Protein AF-A0A6G1S471-F1 (afdb_monomer_lite)

Radius of gyration: 37.25 Å; chains: 1; bounding box: 75×87×90 Å

InterPro domains:
  IPR006785 Peroxisome membrane anchor protein Pex14p, N-terminal [PF04695] (5-49)
  IPR025655 Peroxisomal membrane protein 14 [PTHR23058] (5-60)
  IPR036388 Winged helix-like DNA-binding domain superfamily [G3DSA:1.10.10.10] (1-60)

Sequence (170 aa):
MDSQTRQEYVRAAVSFLQNPKLVDSTLKDKLKFLRDKGLSDLEVDEALNLALVPRSQSQSGKWNFLLILGVCIGGYKLYQAYLEQKSRKIESEQTTRQQDLIEPDRNQPTLNDILQKMSELKKLIELQRSNFGTEMQSLKTLLLGHEKFAAPPEIPKWQLPVAPTDPNPE

Foldseek 3Di:
DDPVVLVVLLVVLLVVLQDPVCVPPDPVVSLVVSVVVVRDPVSNVVSVVSNVPPDPPCPVCPVVVVVVVVCVVVVVVVVVVVVVVVVVVVVVVCVVPVPPDDDDDPPDQDPVNVVVVVVVVVVVVVVVVVVVVVVVVVVVCVVVCVVCPPDDPPPPPVPDPPPPPDDDDD

pLDDT: mean 76.59, std 14.61, range [42.75, 93.56]

Organism: NCBI:txid561515

Secondary structure (DSSP, 8-state):
--HHHHHHHHHHHHHHHH-GGGTTS-HHHHHHHHHHTT--HHHHHHHHHHHHS-----GGGHHHHHHHHHHHHHHHHHHHHHHHHHHHHHHHHHHTTTTS-----TTPPPHHHHHHHHHHHHHHHHHHHHHHHHHHHHHHHHHHHGGG---S----GGGS----------

Structure (mmCIF, N/CA/C/O backbone):
data_AF-A0A6G1S471-F1
#
_entry.id   AF-A0A6G1S471-F1
#
loop_
_atom_site.group_PDB
_atom_site.id
_atom_site.type_symbol
_atom_site.label_atom_id
_atom_site.label_alt_id
_atom_site.label_comp_id
_atom_site.label_asym_id
_atom_site.label_entity_id
_atom_site.label_seq_id
_atom_site.pdbx_PDB_ins_code
_atom_site.Cartn_x
_atom_site.Cartn_y
_atom_site.Cartn_z
_atom_site.occupancy
_atom_site.B_iso_or_equiv
_atom_site.auth_seq_id
_atom_site.auth_comp_id
_atom_site.auth_asym_id
_atom_site.auth_atom_id
_atom_site.pdbx_PDB_model_num
ATOM 1 N N . MET A 1 1 ? -6.644 -3.734 34.047 1.00 55.94 1 MET A N 1
ATOM 2 C CA . MET A 1 1 ? -6.579 -4.421 32.742 1.00 55.94 1 MET A CA 1
ATOM 3 C C . MET A 1 1 ? -6.192 -3.372 31.729 1.00 55.94 1 MET A C 1
ATOM 5 O O . MET A 1 1 ? -6.947 -2.427 31.545 1.00 55.94 1 MET A O 1
ATOM 9 N N . ASP A 1 2 ? -4.992 -3.484 31.179 1.00 77.88 2 ASP A N 1
ATOM 10 C CA . ASP A 1 2 ? -4.386 -2.471 30.321 1.00 77.88 2 ASP A CA 1
ATOM 11 C C . ASP A 1 2 ? -5.055 -2.433 28.939 1.00 77.88 2 ASP A C 1
ATOM 13 O O . ASP A 1 2 ? -5.479 -3.463 28.404 1.00 77.88 2 ASP A O 1
ATOM 17 N N . SER A 1 3 ? -5.158 -1.242 28.344 1.00 78.00 3 SER A N 1
ATOM 18 C CA . SER A 1 3 ? -5.849 -1.037 27.061 1.00 78.00 3 SER A CA 1
ATOM 19 C C . SER A 1 3 ? -5.249 -1.861 25.915 1.00 78.00 3 SER A C 1
ATOM 21 O O . SER A 1 3 ? -5.976 -2.288 25.021 1.00 78.00 3 SER A O 1
ATOM 23 N N . GLN A 1 4 ? -3.940 -2.137 25.957 1.00 81.38 4 GLN A N 1
ATOM 24 C CA . GLN A 1 4 ? -3.259 -2.981 24.969 1.00 81.38 4 GLN A CA 1
ATOM 25 C C . GLN A 1 4 ? -3.769 -4.427 25.006 1.00 81.38 4 GLN A C 1
ATOM 27 O O . GLN A 1 4 ? -4.108 -4.985 23.966 1.00 81.38 4 GLN A O 1
ATOM 32 N N . THR A 1 5 ? -3.933 -5.005 26.197 1.00 86.31 5 THR A N 1
ATOM 33 C CA . THR A 1 5 ? -4.438 -6.373 26.363 1.00 86.31 5 THR A CA 1
ATOM 34 C C . THR A 1 5 ? -5.873 -6.506 25.846 1.00 86.31 5 THR A C 1
ATOM 36 O O . THR A 1 5 ? -6.220 -7.502 25.217 1.00 86.31 5 THR A O 1
ATOM 39 N N . ARG A 1 6 ? -6.720 -5.482 26.047 1.00 86.62 6 ARG A N 1
ATOM 40 C CA . ARG A 1 6 ? -8.093 -5.456 25.502 1.00 86.62 6 ARG A CA 1
ATOM 41 C C . ARG A 1 6 ? -8.098 -5.446 23.970 1.00 86.62 6 ARG A C 1
ATOM 43 O O . ARG A 1 6 ? -8.837 -6.216 23.361 1.00 86.62 6 ARG A O 1
ATOM 50 N N . GLN A 1 7 ? -7.218 -4.664 23.342 1.00 87.50 7 GLN A N 1
ATOM 51 C CA . GLN A 1 7 ? -7.064 -4.657 21.881 1.00 87.50 7 GLN A CA 1
ATOM 52 C C . GLN A 1 7 ? -6.567 -6.001 21.329 1.00 87.50 7 GLN A C 1
ATOM 54 O O . GLN A 1 7 ? -6.996 -6.427 20.255 1.00 87.50 7 GLN A O 1
ATOM 59 N N . GLU A 1 8 ? -5.693 -6.698 22.056 1.00 90.19 8 GLU A N 1
ATOM 60 C CA . GLU A 1 8 ? -5.243 -8.041 21.678 1.00 90.19 8 GLU A CA 1
ATOM 61 C C . GLU A 1 8 ? -6.391 -9.058 21.686 1.00 90.19 8 GLU A C 1
ATOM 63 O O . GLU A 1 8 ? -6.495 -9.860 20.755 1.00 90.19 8 GLU A O 1
ATOM 68 N N . TYR A 1 9 ? -7.301 -8.980 22.662 1.00 90.81 9 TYR A N 1
ATOM 69 C CA . TYR A 1 9 ? -8.506 -9.812 22.696 1.00 90.81 9 TYR A CA 1
ATOM 70 C C . TYR A 1 9 ? -9.443 -9.541 21.514 1.00 90.81 9 TYR A C 1
ATOM 72 O O . TYR A 1 9 ? -9.881 -10.492 20.863 1.00 90.81 9 TYR A O 1
ATOM 80 N N . VAL A 1 10 ? -9.693 -8.271 21.175 1.00 91.12 10 VAL A N 1
ATOM 81 C CA . VAL A 1 10 ? -10.495 -7.895 19.992 1.00 91.12 10 VAL A CA 1
ATOM 82 C C . VAL A 1 10 ? -9.839 -8.421 18.713 1.00 91.12 10 VAL A C 1
ATOM 84 O O . VAL A 1 10 ? -10.489 -9.044 17.875 1.00 91.12 10 VAL A O 1
ATOM 87 N N . ARG A 1 11 ? -8.518 -8.265 18.573 1.00 91.31 11 ARG A N 1
ATOM 88 C CA . ARG A 1 11 ? -7.766 -8.775 17.417 1.00 91.31 11 ARG A CA 1
ATOM 89 C C . ARG A 1 11 ? -7.823 -10.302 17.309 1.00 91.31 11 ARG A C 1
ATOM 91 O O . ARG A 1 11 ? -7.960 -10.828 16.202 1.00 91.31 11 ARG A O 1
ATOM 98 N N . ALA A 1 12 ? -7.718 -11.010 18.431 1.00 91.31 12 ALA A N 1
ATOM 99 C CA . ALA A 1 12 ? -7.853 -12.462 18.479 1.00 91.31 12 ALA A CA 1
ATOM 100 C C . ALA A 1 12 ? -9.274 -12.906 18.099 1.00 91.31 12 ALA A C 1
ATOM 102 O O . ALA A 1 12 ? -9.424 -13.862 17.338 1.00 91.31 12 ALA A O 1
ATOM 103 N N . ALA A 1 13 ? -10.301 -12.179 18.551 1.00 92.38 13 ALA A N 1
ATOM 104 C CA . ALA A 1 13 ? -11.693 -12.422 18.186 1.00 92.38 13 ALA A CA 1
ATOM 105 C C . ALA A 1 13 ? -11.936 -12.247 16.679 1.00 92.38 13 ALA A C 1
ATOM 107 O O . ALA A 1 13 ? -12.536 -13.121 16.058 1.00 92.38 13 ALA A O 1
ATOM 108 N N . VAL A 1 14 ? -11.389 -11.194 16.059 1.00 92.00 14 VAL A N 1
ATOM 109 C CA . VAL A 1 14 ? -11.455 -11.001 14.597 1.00 92.00 14 VAL A CA 1
ATOM 110 C C . VAL A 1 14 ? -10.827 -12.187 13.856 1.00 92.00 14 VAL A C 1
ATOM 112 O O . VAL A 1 14 ? -11.430 -12.732 12.934 1.00 92.00 14 VAL A O 1
ATOM 115 N N . SER A 1 15 ? -9.642 -12.631 14.287 1.00 89.12 15 SER A N 1
ATOM 116 C CA . SER A 1 15 ? -8.950 -13.786 13.693 1.00 89.12 15 SER A CA 1
ATOM 117 C C . SER A 1 15 ? -9.745 -15.092 13.850 1.00 89.12 15 SER A C 1
ATOM 119 O O . SER A 1 15 ? -9.823 -15.900 12.925 1.00 89.12 15 SER A O 1
ATOM 121 N N . PHE A 1 16 ? -10.386 -15.287 15.006 1.00 89.88 16 PHE A N 1
ATOM 122 C CA . PHE A 1 16 ? -11.270 -16.422 15.268 1.00 89.88 16 PHE A CA 1
ATOM 123 C C . PHE A 1 16 ? -12.492 -16.421 14.339 1.00 89.88 16 PHE A C 1
ATOM 125 O O . PHE A 1 16 ? -12.812 -17.454 13.753 1.00 89.88 16 PHE A O 1
ATOM 132 N N . LEU A 1 17 ? -13.137 -15.266 14.148 1.00 88.94 17 LEU A N 1
ATOM 133 C CA . LEU A 1 17 ? -14.308 -15.126 13.276 1.00 88.94 17 LEU A CA 1
ATOM 134 C C . LEU A 1 17 ? -13.978 -15.340 11.788 1.00 88.94 17 LEU A C 1
ATOM 136 O O . LEU A 1 17 ? -14.822 -15.845 11.050 1.00 88.94 17 LEU A O 1
ATOM 140 N N . GLN A 1 18 ? -12.760 -15.001 11.358 1.00 87.12 18 GLN A N 1
ATOM 141 C CA . GLN A 1 18 ? -12.292 -15.151 9.972 1.00 87.12 18 GLN A CA 1
ATOM 142 C C . GLN A 1 18 ? -11.777 -16.557 9.631 1.00 87.12 18 GLN A C 1
ATOM 144 O O . GLN A 1 18 ? -11.519 -16.858 8.465 1.00 87.12 18 GLN A O 1
ATOM 149 N N . ASN A 1 19 ? -11.594 -17.428 10.623 1.00 85.56 19 ASN A N 1
ATOM 150 C CA . ASN A 1 19 ? -11.003 -18.738 10.396 1.00 85.56 19 ASN A CA 1
ATOM 151 C C . ASN A 1 19 ? -11.998 -19.681 9.679 1.00 85.56 19 ASN A C 1
ATOM 153 O O . ASN A 1 19 ? -13.061 -19.992 10.225 1.00 85.56 19 ASN A O 1
ATOM 157 N N . PRO A 1 20 ? -11.641 -20.216 8.494 1.00 79.69 20 PRO A N 1
ATOM 158 C CA . PRO A 1 20 ? -12.534 -21.046 7.686 1.00 79.69 20 PRO A CA 1
ATOM 159 C C . PRO A 1 20 ? -12.907 -22.378 8.354 1.00 79.69 20 PRO A C 1
ATOM 161 O O . PRO A 1 20 ? -13.931 -22.964 8.020 1.00 79.69 20 PRO A O 1
ATOM 164 N N . LYS A 1 21 ? -12.130 -22.852 9.337 1.00 74.69 21 LYS A N 1
ATOM 165 C CA . LYS A 1 21 ? -12.448 -24.077 10.097 1.00 74.69 21 LYS A CA 1
ATOM 166 C C . LYS A 1 21 ? -13.641 -23.917 11.042 1.00 74.69 21 LYS A C 1
ATOM 168 O O . LYS A 1 21 ? -14.109 -24.897 11.604 1.00 74.69 21 LYS A O 1
ATOM 173 N N . LEU A 1 22 ? -14.093 -22.685 11.256 1.00 72.62 22 LEU A N 1
ATOM 174 C CA . LEU A 1 22 ? -15.210 -22.363 12.138 1.00 72.62 22 LEU A CA 1
ATOM 175 C C . LEU A 1 22 ? -16.487 -22.044 11.351 1.00 72.62 22 LEU A C 1
ATOM 177 O O . LEU A 1 22 ? -17.480 -21.653 11.960 1.00 72.62 22 LEU A O 1
ATOM 181 N N . VAL A 1 23 ? -16.497 -22.202 10.022 1.00 69.00 23 VAL A N 1
ATOM 182 C CA . VAL A 1 23 ? -17.672 -21.940 9.165 1.00 69.00 23 VAL A CA 1
ATOM 183 C C . VAL A 1 23 ? -18.888 -22.770 9.589 1.00 69.00 23 VAL A C 1
ATOM 185 O O . VAL A 1 23 ? -19.993 -22.241 9.574 1.00 69.00 23 VAL A O 1
ATOM 188 N N . ASP A 1 24 ? -18.676 -23.989 10.089 1.00 76.25 24 ASP A N 1
ATOM 189 C CA . ASP A 1 24 ? -19.752 -24.904 10.498 1.00 76.25 24 ASP A CA 1
ATOM 190 C C . ASP A 1 24 ? -20.478 -24.491 11.789 1.00 76.25 24 ASP A C 1
ATOM 192 O O . ASP A 1 24 ? -21.591 -24.940 12.052 1.00 76.25 24 ASP A O 1
ATOM 196 N N . SER A 1 25 ? -19.866 -23.635 12.615 1.00 83.19 25 SER A N 1
ATOM 197 C CA . SER A 1 25 ? -20.491 -23.176 13.863 1.00 83.19 25 SER A CA 1
ATOM 198 C C . SER A 1 25 ? -21.422 -21.989 13.625 1.00 83.19 25 SER A C 1
ATOM 200 O O . SER A 1 25 ? -21.091 -21.042 12.901 1.00 83.19 25 SER A O 1
ATOM 202 N N . THR A 1 26 ? -22.581 -22.008 14.285 1.00 88.56 26 THR A N 1
ATOM 203 C CA . THR A 1 26 ? -23.569 -20.931 14.200 1.00 88.56 26 THR A CA 1
ATOM 204 C C . THR A 1 26 ? -22.972 -19.626 14.723 1.00 88.56 26 THR A C 1
ATOM 206 O O . THR A 1 26 ? -22.243 -19.613 15.716 1.00 88.56 26 THR A O 1
ATOM 209 N N . LEU A 1 27 ? -23.333 -18.490 14.121 1.00 87.56 27 LEU A N 1
ATOM 210 C CA . LEU A 1 27 ? -22.900 -17.167 14.591 1.00 87.56 27 LEU A CA 1
ATOM 211 C C . LEU A 1 27 ? -23.228 -16.948 16.081 1.00 87.56 27 LEU A C 1
ATOM 213 O O . LEU A 1 27 ? -22.410 -16.416 16.824 1.00 87.56 27 LEU A O 1
ATOM 217 N N . LYS A 1 28 ? -24.370 -17.463 16.550 1.00 89.31 28 LYS A N 1
ATOM 218 C CA . LYS A 1 28 ? -24.771 -17.442 17.964 1.00 89.31 28 LYS A CA 1
ATOM 219 C C . LYS A 1 28 ? -23.774 -18.161 18.886 1.00 89.31 28 LYS A C 1
ATOM 221 O O . LYS A 1 28 ? -23.481 -17.650 19.966 1.00 89.31 28 LYS A O 1
ATOM 226 N N . ASP A 1 29 ? -23.226 -19.294 18.450 1.00 90.62 29 ASP A N 1
ATOM 227 C CA . ASP A 1 29 ? -22.259 -20.081 19.225 1.00 90.62 29 ASP A CA 1
ATOM 228 C C . ASP A 1 29 ? -20.894 -19.389 19.268 1.00 90.62 29 ASP A C 1
ATOM 230 O O . ASP A 1 29 ? -20.258 -19.333 20.321 1.00 90.62 29 ASP A O 1
ATOM 234 N N . LYS A 1 30 ? -20.486 -18.762 18.156 1.00 90.19 30 LYS A N 1
ATOM 235 C CA . LYS A 1 30 ? -19.274 -17.928 18.088 1.00 90.19 30 LYS A CA 1
ATOM 236 C C . LYS A 1 30 ? -19.358 -16.734 19.039 1.00 90.19 30 LYS A C 1
ATOM 238 O O . LYS A 1 30 ? -18.413 -16.478 19.778 1.00 90.19 30 LYS A O 1
ATOM 243 N N . LEU A 1 31 ? -20.497 -16.037 19.068 1.00 90.88 31 LEU A N 1
ATOM 244 C CA . LEU A 1 31 ? -20.723 -14.918 19.988 1.00 90.88 31 LEU A CA 1
ATOM 245 C C . LEU A 1 31 ? -20.715 -15.377 21.450 1.00 90.88 31 LEU A C 1
ATOM 247 O O . LEU A 1 31 ? -20.133 -14.708 22.301 1.00 90.88 31 LEU A O 1
ATOM 251 N N . LYS A 1 32 ? -21.327 -16.530 21.749 1.00 91.88 32 LYS A N 1
ATOM 252 C CA . LYS A 1 32 ? -21.304 -17.104 23.099 1.00 91.88 32 LYS A CA 1
ATOM 253 C C . LYS A 1 32 ? -19.874 -17.425 23.542 1.00 91.88 32 LYS A C 1
ATOM 255 O O . LYS A 1 32 ? -19.485 -17.032 24.633 1.00 91.88 32 LYS A O 1
ATOM 260 N N . PHE A 1 33 ? -19.076 -18.045 22.674 1.00 90.56 33 PHE A N 1
ATOM 261 C CA . PHE A 1 33 ? -17.673 -18.346 22.959 1.00 90.56 33 PHE A CA 1
ATOM 262 C C . PHE A 1 33 ? -16.846 -17.087 23.264 1.00 90.56 33 PHE A C 1
ATOM 264 O O . PHE A 1 33 ? -16.042 -17.092 24.192 1.00 90.56 33 PHE A O 1
ATOM 271 N N . LEU A 1 34 ? -17.051 -15.996 22.517 1.00 91.94 34 LEU A N 1
ATOM 272 C CA . LEU A 1 34 ? -16.343 -14.734 22.759 1.00 91.94 34 LEU A CA 1
ATOM 273 C C . LEU A 1 34 ? -16.751 -14.078 24.090 1.00 91.94 34 LEU A C 1
ATOM 275 O O . LEU A 1 34 ? -15.886 -13.560 24.796 1.00 91.94 34 LEU A O 1
ATOM 279 N N . ARG A 1 35 ? -18.030 -14.168 24.481 1.00 91.62 35 ARG A N 1
ATOM 280 C CA . ARG A 1 35 ? -18.492 -13.725 25.810 1.00 91.62 35 ARG A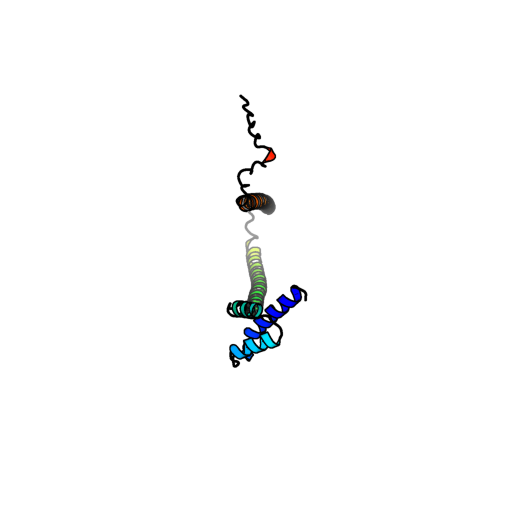 CA 1
ATOM 281 C C . ARG A 1 35 ? -17.916 -14.572 26.938 1.00 91.62 35 ARG A C 1
ATOM 283 O O . ARG A 1 35 ? -17.424 -14.018 27.915 1.00 91.62 35 ARG A O 1
ATOM 290 N N . ASP A 1 36 ? -17.905 -15.895 26.779 1.00 92.25 36 ASP A N 1
ATOM 291 C CA . ASP A 1 36 ? -17.320 -16.825 27.758 1.00 92.25 36 ASP A CA 1
ATOM 292 C C . ASP A 1 36 ? -15.800 -16.600 27.913 1.00 92.25 36 ASP A C 1
ATOM 294 O O . ASP A 1 36 ? -15.216 -16.902 28.953 1.00 92.25 36 ASP A O 1
ATOM 298 N N . LYS A 1 37 ? -15.148 -16.015 26.898 1.00 87.12 37 LYS A N 1
ATOM 299 C CA . LYS A 1 37 ? -13.747 -15.567 26.940 1.00 87.12 37 LYS A CA 1
ATOM 300 C C . LYS A 1 37 ? -13.527 -14.227 27.653 1.00 87.12 37 LYS A C 1
ATOM 302 O O . LYS A 1 37 ? -12.375 -13.833 27.816 1.00 87.12 37 LYS A O 1
ATOM 307 N N . GLY A 1 38 ? -14.584 -13.553 28.108 1.00 88.75 38 GLY A N 1
ATOM 308 C CA . GLY A 1 38 ? -14.499 -12.304 28.869 1.00 88.75 38 GLY A CA 1
ATOM 309 C C . GLY A 1 38 ? -14.438 -11.030 28.018 1.00 88.75 38 GLY A C 1
ATOM 310 O O . GLY A 1 38 ? -14.027 -9.980 28.528 1.00 88.75 38 GLY A O 1
ATOM 311 N N . LEU A 1 39 ? -14.830 -11.103 26.738 1.00 88.56 39 LEU A N 1
ATOM 312 C CA . LEU A 1 39 ? -15.054 -9.909 25.916 1.00 88.56 39 LEU A CA 1
ATOM 313 C C . LEU A 1 39 ? -16.415 -9.297 26.249 1.00 88.56 39 LEU A C 1
ATOM 315 O O . LEU A 1 39 ? -17.396 -10.013 26.465 1.00 88.56 39 LEU A O 1
ATOM 319 N N . SER A 1 40 ? -16.471 -7.966 26.280 1.00 91.50 40 SER A N 1
ATOM 320 C CA . SER A 1 40 ? -17.741 -7.257 26.455 1.00 91.50 40 SER A CA 1
ATOM 321 C C . SER A 1 40 ? -18.581 -7.337 25.179 1.00 91.50 40 SER A C 1
ATOM 323 O O . SER A 1 40 ? -18.038 -7.476 24.085 1.00 91.50 40 SER A O 1
ATOM 325 N N . ASP A 1 41 ? -19.905 -7.192 25.290 1.00 90.88 41 ASP A N 1
ATOM 326 C CA . ASP A 1 41 ? -20.783 -7.166 24.110 1.00 90.88 41 ASP A CA 1
ATOM 327 C C . ASP A 1 41 ? -20.367 -6.092 23.088 1.00 90.88 41 ASP A C 1
ATOM 329 O O . ASP A 1 41 ? -20.484 -6.311 21.886 1.00 90.88 41 ASP A O 1
ATOM 333 N N . LEU A 1 42 ? -19.808 -4.971 23.562 1.00 90.56 42 LEU A N 1
ATOM 334 C CA . LEU A 1 42 ? -19.307 -3.882 22.722 1.00 90.56 42 LEU A CA 1
ATOM 335 C C . LEU A 1 42 ? -18.056 -4.284 21.921 1.00 90.56 42 LEU A C 1
ATOM 337 O O . LEU A 1 42 ? -17.968 -4.003 20.732 1.00 90.56 42 LEU A O 1
ATOM 341 N N . GLU A 1 43 ? -17.115 -4.994 22.543 1.00 92.06 43 GLU A N 1
ATOM 342 C CA . GLU A 1 43 ? -15.912 -5.511 21.870 1.00 92.06 43 GLU A CA 1
ATOM 343 C C . GLU A 1 43 ? -16.230 -6.651 20.905 1.00 92.06 43 GLU A C 1
ATOM 345 O O . GLU A 1 43 ? -15.566 -6.818 19.883 1.00 92.06 43 GLU A O 1
ATOM 350 N N . VAL A 1 44 ? -17.238 -7.458 21.241 1.00 92.81 44 VAL A N 1
ATOM 351 C CA . VAL A 1 44 ? -17.727 -8.524 20.369 1.00 92.81 44 VAL A CA 1
ATOM 352 C C . VAL A 1 44 ? -18.353 -7.932 19.108 1.00 92.81 44 VAL A C 1
ATOM 354 O O . VAL A 1 44 ? -18.071 -8.428 18.018 1.00 92.81 44 VAL A O 1
ATOM 357 N N . ASP A 1 45 ? -19.155 -6.872 19.235 1.00 91.75 45 ASP A N 1
ATOM 358 C CA . ASP A 1 45 ? -19.732 -6.162 18.088 1.00 91.75 45 ASP A CA 1
ATOM 359 C C . ASP A 1 45 ? -18.652 -5.480 17.234 1.00 91.75 45 ASP A C 1
ATOM 361 O O . ASP A 1 45 ? -18.644 -5.609 16.009 1.00 91.75 45 ASP A O 1
ATOM 365 N N . GLU A 1 46 ? -17.663 -4.847 17.874 1.00 90.94 46 GLU A N 1
ATOM 366 C CA . GLU A 1 46 ? -16.503 -4.274 17.186 1.00 90.94 46 GLU A CA 1
ATOM 367 C C . GLU A 1 46 ? -15.725 -5.347 16.406 1.00 90.94 46 GLU A C 1
ATOM 369 O O . GLU A 1 46 ? -15.443 -5.186 15.216 1.00 90.94 46 GLU A O 1
ATOM 374 N N . ALA A 1 47 ? -15.425 -6.484 17.039 1.00 90.81 47 ALA A N 1
ATOM 375 C CA . ALA A 1 47 ? -14.741 -7.599 16.392 1.00 90.81 47 ALA A CA 1
ATOM 376 C C . ALA A 1 47 ? -15.562 -8.191 15.237 1.00 90.81 47 ALA A C 1
ATOM 378 O O . ALA A 1 47 ? -14.993 -8.569 14.210 1.00 90.81 47 ALA A O 1
ATOM 379 N N . LEU A 1 48 ? -16.887 -8.258 15.383 1.00 90.12 48 LEU A N 1
ATOM 380 C CA . LEU A 1 48 ? -17.787 -8.733 14.340 1.00 90.12 48 LEU A CA 1
ATOM 381 C C . LEU A 1 48 ? -17.758 -7.790 13.132 1.00 90.12 48 LEU A C 1
ATOM 383 O O . LEU A 1 48 ? -17.480 -8.243 12.022 1.00 90.12 48 LEU A O 1
ATOM 387 N N . ASN A 1 49 ? -17.929 -6.485 13.347 1.00 89.81 49 ASN A N 1
ATOM 388 C CA . ASN A 1 49 ? -17.847 -5.471 12.294 1.00 89.81 49 ASN A CA 1
ATOM 389 C C . ASN A 1 49 ? -16.492 -5.503 11.566 1.00 89.81 49 ASN A C 1
ATOM 391 O O . ASN A 1 49 ? -16.439 -5.474 10.336 1.00 89.81 49 ASN A O 1
ATOM 395 N N . LEU A 1 50 ? -15.388 -5.646 12.305 1.00 87.81 50 LEU A N 1
ATOM 396 C CA . LEU A 1 50 ? -14.042 -5.754 11.733 1.00 87.81 50 LEU A CA 1
ATOM 397 C C . LEU A 1 50 ? -13.805 -7.060 10.959 1.00 87.81 50 LEU A C 1
ATOM 399 O O . LEU A 1 50 ? -12.988 -7.077 10.035 1.00 87.81 50 LEU A O 1
ATOM 403 N N . ALA A 1 51 ? -14.472 -8.151 11.340 1.00 86.12 51 ALA A N 1
ATOM 404 C CA . ALA A 1 51 ? -14.379 -9.438 10.658 1.00 86.12 51 ALA A CA 1
ATOM 405 C C . ALA A 1 51 ? -15.209 -9.479 9.367 1.00 86.12 51 ALA A C 1
ATOM 407 O O . ALA A 1 51 ? -14.787 -10.141 8.417 1.00 86.12 51 ALA A O 1
ATOM 408 N N . LEU A 1 52 ? -16.344 -8.763 9.321 1.00 81.06 52 LEU A N 1
ATOM 409 C CA . LEU A 1 52 ? -17.176 -8.623 8.120 1.00 81.06 52 LEU A CA 1
ATOM 410 C C . LEU A 1 52 ? -16.466 -7.863 6.998 1.00 81.06 52 LEU A C 1
ATOM 412 O O . LEU A 1 52 ? -16.750 -8.118 5.830 1.00 81.06 52 LEU A O 1
ATOM 416 N N . VAL A 1 53 ? -15.541 -6.954 7.325 1.00 80.38 53 VAL A N 1
ATOM 417 C CA . VAL A 1 53 ? -14.697 -6.315 6.313 1.00 80.38 53 VAL A CA 1
ATOM 418 C C . VAL A 1 53 ? -13.737 -7.373 5.758 1.00 80.38 53 VAL A C 1
ATOM 420 O O . VAL A 1 53 ? -12.854 -7.836 6.492 1.00 80.38 53 VAL A O 1
ATOM 423 N N . PRO A 1 54 ? -13.846 -7.759 4.471 1.00 65.12 54 PRO A N 1
ATOM 424 C CA . PRO A 1 54 ? -12.903 -8.683 3.872 1.00 65.12 54 PRO A CA 1
ATOM 425 C C . PRO A 1 54 ? -11.542 -7.993 3.808 1.00 65.12 54 PRO A C 1
ATOM 427 O O . PRO A 1 54 ? -11.249 -7.218 2.897 1.00 65.12 54 PRO A O 1
ATOM 430 N N . ARG A 1 55 ? -10.674 -8.262 4.788 1.00 60.38 55 ARG A N 1
ATOM 431 C CA . ARG A 1 55 ? -9.267 -7.901 4.652 1.00 60.38 55 ARG A CA 1
ATOM 432 C C . ARG A 1 55 ? -8.710 -8.783 3.556 1.00 60.38 55 ARG A C 1
ATOM 434 O O . ARG A 1 55 ? -8.551 -9.987 3.738 1.00 60.38 55 ARG A O 1
ATOM 441 N N . SER A 1 56 ? -8.374 -8.173 2.431 1.00 55.47 56 SER A N 1
ATOM 442 C CA . SER A 1 56 ? -7.559 -8.767 1.384 1.00 55.47 56 SER A CA 1
ATOM 443 C C . SER A 1 56 ? -6.147 -9.046 1.919 1.00 55.47 56 SER A C 1
ATOM 445 O O . SER A 1 56 ? -5.171 -8.425 1.503 1.00 55.47 56 SER A O 1
ATOM 447 N N . GLN A 1 57 ? -5.995 -9.975 2.863 1.00 52.34 57 GLN A N 1
ATOM 448 C CA . GLN A 1 57 ? -4.703 -10.553 3.209 1.00 52.34 57 GLN A CA 1
ATOM 449 C C . GLN A 1 57 ? -4.341 -11.577 2.131 1.00 52.34 57 GLN A C 1
ATOM 451 O O . GLN A 1 57 ? -4.243 -12.780 2.355 1.00 52.34 57 GLN A O 1
ATOM 456 N N . SER A 1 58 ? -4.131 -11.074 0.913 1.00 48.59 58 SER A N 1
ATOM 457 C CA . SER A 1 58 ? -3.520 -11.840 -0.161 1.00 48.59 58 SER A CA 1
ATOM 458 C C . SER A 1 58 ? -2.020 -11.944 0.116 1.00 48.59 58 SER A C 1
ATOM 460 O O . SER A 1 58 ? -1.193 -11.210 -0.415 1.00 48.59 58 SER A O 1
ATOM 462 N N . GLN A 1 59 ? -1.660 -12.891 0.981 1.00 53.09 59 GLN A N 1
ATOM 463 C CA . GLN A 1 59 ? -0.299 -13.423 1.096 1.00 53.09 59 GLN A CA 1
ATOM 464 C C . GLN A 1 59 ? 0.067 -14.340 -0.091 1.00 53.09 59 GLN A C 1
ATOM 466 O O . GLN A 1 59 ? 1.146 -14.920 -0.106 1.00 53.09 59 GLN A O 1
ATOM 471 N N . SER A 1 60 ? -0.793 -14.448 -1.110 1.00 55.56 60 SER A N 1
ATOM 472 C CA . SER A 1 60 ? -0.590 -15.327 -2.269 1.00 55.56 60 SER A CA 1
ATOM 473 C C . SER A 1 60 ? 0.275 -14.719 -3.385 1.00 55.56 60 SER A C 1
ATOM 475 O O . SER A 1 60 ? 0.712 -15.434 -4.279 1.00 55.56 60 SER A O 1
ATOM 477 N N . GLY A 1 61 ? 0.590 -13.419 -3.331 1.00 59.28 61 GLY A N 1
ATOM 478 C CA . GLY A 1 61 ? 1.375 -12.747 -4.377 1.00 59.28 61 GLY A CA 1
ATOM 479 C C . GLY A 1 61 ? 2.896 -12.798 -4.202 1.00 59.28 61 GLY A C 1
ATOM 480 O O . GLY A 1 61 ? 3.622 -12.497 -5.145 1.00 59.28 61 GLY A O 1
ATOM 481 N N . LYS A 1 62 ? 3.411 -13.169 -3.021 1.00 63.88 62 LYS A N 1
ATOM 482 C CA . LYS A 1 62 ? 4.855 -13.070 -2.715 1.00 63.88 62 LYS A CA 1
ATOM 483 C C . LYS A 1 62 ? 5.722 -13.952 -3.618 1.00 63.88 62 LYS A C 1
ATOM 485 O O . LYS A 1 62 ? 6.818 -13.550 -3.996 1.00 63.88 62 LYS A O 1
ATOM 490 N N . TRP A 1 63 ? 5.201 -15.109 -4.016 1.00 68.75 63 TRP A N 1
ATOM 491 C CA . TRP A 1 63 ? 5.888 -16.016 -4.934 1.00 68.75 63 TRP A CA 1
ATOM 492 C C . TRP A 1 63 ? 5.880 -15.509 -6.379 1.00 68.75 63 TRP A C 1
ATOM 494 O O . TRP A 1 63 ? 6.877 -15.667 -7.075 1.00 68.75 63 TRP A O 1
ATOM 504 N N . ASN A 1 64 ? 4.826 -14.802 -6.804 1.00 73.00 64 ASN A N 1
ATOM 505 C CA . ASN A 1 64 ? 4.775 -14.197 -8.138 1.00 73.00 64 ASN A CA 1
ATOM 506 C C . ASN A 1 64 ? 5.841 -13.108 -8.290 1.00 73.00 64 ASN A C 1
ATOM 508 O O . ASN A 1 64 ? 6.542 -13.079 -9.296 1.00 73.00 64 ASN A O 1
ATOM 512 N N . PHE A 1 65 ? 6.044 -12.269 -7.270 1.00 75.25 65 PHE A N 1
ATOM 513 C CA . PHE A 1 65 ? 7.121 -11.274 -7.291 1.00 75.25 65 PHE A CA 1
ATOM 514 C C . PHE A 1 65 ? 8.513 -11.910 -7.393 1.00 75.25 65 PHE A C 1
ATOM 516 O O . PHE A 1 65 ? 9.347 -11.403 -8.137 1.00 75.25 65 PHE A O 1
ATOM 523 N N . LEU A 1 66 ? 8.759 -13.035 -6.712 1.00 78.00 66 LEU A N 1
ATOM 524 C CA . LEU A 1 66 ? 10.029 -13.764 -6.818 1.00 78.00 66 LEU A CA 1
ATOM 525 C C . LEU A 1 66 ? 10.239 -14.378 -8.208 1.00 78.00 66 LEU A C 1
ATOM 527 O O . LEU A 1 66 ? 11.348 -14.311 -8.735 1.00 78.00 66 LEU A O 1
ATOM 531 N N . LEU A 1 67 ? 9.188 -14.926 -8.823 1.00 83.94 67 LEU A N 1
ATOM 532 C CA . LEU A 1 67 ? 9.269 -15.477 -10.178 1.00 83.94 67 LEU A CA 1
ATOM 533 C C . LEU A 1 67 ? 9.479 -14.383 -11.233 1.00 83.94 67 LEU A C 1
ATOM 535 O O . LEU A 1 67 ? 10.357 -14.530 -12.080 1.00 83.94 67 LEU A O 1
ATOM 539 N N . ILE A 1 68 ? 8.748 -13.264 -11.151 1.00 84.94 68 ILE A N 1
ATOM 540 C CA . ILE A 1 68 ? 8.955 -12.107 -12.037 1.00 84.94 68 ILE A CA 1
ATOM 541 C C . ILE A 1 68 ? 10.381 -11.563 -11.873 1.00 84.94 68 ILE A C 1
ATOM 543 O O . ILE A 1 68 ? 11.068 -11.335 -12.867 1.00 84.94 68 ILE A O 1
ATOM 547 N N . LEU A 1 69 ? 10.863 -11.409 -10.635 1.00 84.19 69 LEU A N 1
ATOM 548 C CA . LEU A 1 69 ? 12.210 -10.902 -10.371 1.00 84.19 69 LEU A CA 1
ATOM 549 C C . LEU A 1 69 ? 13.291 -11.857 -10.906 1.00 84.19 69 LEU A C 1
ATOM 551 O O . LEU A 1 69 ? 14.271 -11.405 -11.496 1.00 84.19 69 LEU A O 1
ATOM 555 N N . GLY A 1 70 ? 13.086 -13.170 -10.774 1.00 88.06 70 GLY A N 1
ATOM 556 C CA . GLY A 1 70 ? 13.967 -14.192 -11.340 1.00 88.06 70 GLY A CA 1
ATOM 557 C C . GLY A 1 70 ? 14.026 -14.156 -12.869 1.00 88.06 70 GLY A C 1
ATOM 558 O O . GLY A 1 70 ? 15.119 -14.183 -13.436 1.00 88.06 70 GLY A O 1
ATOM 559 N N . VAL A 1 71 ? 12.879 -14.022 -13.545 1.00 93.00 71 VAL A N 1
ATOM 560 C CA . VAL A 1 71 ? 12.815 -13.894 -15.014 1.00 93.00 71 VAL A CA 1
ATOM 561 C C . VAL A 1 71 ? 13.479 -12.600 -15.487 1.00 93.00 71 VAL A C 1
ATOM 563 O O . VAL A 1 71 ? 14.236 -12.630 -16.455 1.00 93.00 71 VAL A O 1
ATOM 566 N N . CYS A 1 72 ? 13.273 -11.477 -14.793 1.00 90.75 72 CYS A N 1
ATOM 567 C CA . CYS A 1 72 ? 13.928 -10.211 -15.129 1.00 90.75 72 CYS A CA 1
ATOM 568 C C . CYS A 1 72 ? 15.455 -10.293 -14.990 1.00 90.75 72 CYS A C 1
ATOM 570 O O . CYS A 1 72 ? 16.172 -9.860 -15.891 1.00 90.75 72 CYS A O 1
ATOM 572 N N . ILE A 1 73 ? 15.967 -10.871 -13.899 1.00 90.31 73 ILE A N 1
ATOM 573 C CA . ILE A 1 73 ? 17.416 -11.001 -13.670 1.00 90.31 73 ILE A CA 1
ATOM 574 C C . ILE A 1 73 ? 18.040 -12.001 -14.655 1.00 90.31 73 ILE A C 1
ATOM 576 O O . ILE A 1 73 ? 19.082 -11.712 -15.249 1.00 90.31 73 ILE A O 1
ATOM 580 N N . GLY A 1 74 ? 17.403 -13.156 -14.864 1.00 91.38 74 GLY A N 1
ATOM 581 C CA . GLY A 1 74 ? 17.863 -14.169 -15.817 1.00 91.38 74 GLY A CA 1
ATOM 582 C C . GLY A 1 74 ? 17.845 -13.660 -17.259 1.00 91.38 74 GLY A C 1
ATOM 583 O O . GLY A 1 74 ? 18.836 -13.792 -17.976 1.00 91.38 74 GLY A O 1
ATOM 584 N N . GLY A 1 75 ? 16.759 -12.992 -17.657 1.00 93.56 75 GLY A N 1
ATOM 585 C CA . GLY A 1 75 ? 16.631 -12.339 -18.957 1.00 93.56 75 GLY A CA 1
ATOM 586 C C . GLY A 1 75 ? 17.659 -11.228 -19.157 1.00 93.56 75 GLY A C 1
ATOM 587 O O . GLY A 1 75 ? 18.255 -11.149 -20.226 1.00 93.56 75 GLY A O 1
ATOM 588 N N . TYR A 1 76 ? 17.949 -10.425 -18.128 1.00 92.44 76 TYR A N 1
ATOM 589 C CA . TYR A 1 76 ? 18.988 -9.393 -18.190 1.00 92.44 76 TYR A CA 1
ATOM 590 C C . TYR A 1 76 ? 20.388 -9.989 -18.394 1.00 92.44 76 TYR A C 1
ATOM 592 O O . TYR A 1 76 ? 21.136 -9.502 -19.238 1.00 92.44 76 TYR A O 1
ATOM 600 N N . LYS A 1 77 ? 20.740 -11.074 -17.689 1.00 89.38 77 LYS A N 1
ATOM 601 C CA . LYS A 1 77 ? 22.028 -11.771 -17.878 1.00 89.38 77 LYS A CA 1
ATOM 602 C C . LYS A 1 77 ? 22.152 -12.410 -19.262 1.00 89.38 77 LYS A C 1
ATOM 604 O O . LYS A 1 77 ? 23.213 -12.319 -19.876 1.00 89.38 77 LYS A O 1
ATOM 609 N N . LEU A 1 78 ? 21.073 -13.007 -19.767 1.00 89.69 78 LEU A N 1
ATOM 610 C CA . LEU A 1 78 ? 21.028 -13.567 -21.118 1.00 89.69 78 LEU A CA 1
ATOM 611 C C . LEU A 1 78 ? 21.136 -12.465 -22.185 1.00 89.69 78 LEU A C 1
ATOM 613 O O . LEU A 1 78 ? 21.888 -12.605 -23.146 1.00 89.69 78 LEU A O 1
ATOM 617 N N . TYR A 1 79 ? 20.439 -11.344 -21.990 1.00 89.56 79 TYR A N 1
ATOM 618 C CA . TYR A 1 79 ? 20.516 -10.169 -22.858 1.00 89.56 79 TYR A CA 1
ATOM 619 C C . TYR A 1 79 ? 21.922 -9.561 -22.856 1.00 89.56 79 TYR A C 1
ATOM 621 O O . TYR A 1 79 ? 22.447 -9.204 -23.907 1.00 89.56 79 TYR A O 1
ATOM 629 N N . GLN A 1 80 ? 22.571 -9.518 -21.692 1.00 83.25 80 GLN A N 1
ATOM 630 C CA . GLN A 1 80 ? 23.946 -9.053 -21.552 1.00 83.25 80 GLN A CA 1
ATOM 631 C C . GLN A 1 80 ? 24.932 -9.947 -22.329 1.00 83.25 80 GLN A C 1
ATOM 633 O O . GLN A 1 80 ? 25.762 -9.428 -23.071 1.00 83.25 80 GLN A O 1
ATOM 638 N N . ALA A 1 81 ? 24.798 -11.274 -22.238 1.00 85.25 81 ALA A N 1
ATOM 639 C CA . ALA A 1 81 ? 25.620 -12.214 -23.007 1.00 85.25 81 ALA A CA 1
ATOM 640 C C . ALA A 1 81 ? 25.353 -12.134 -24.524 1.00 85.25 81 ALA A C 1
ATOM 642 O O . ALA A 1 81 ? 26.276 -12.227 -25.335 1.00 85.25 81 ALA A O 1
ATOM 643 N N . TYR A 1 82 ? 24.097 -11.909 -24.917 1.00 85.38 82 TYR A N 1
ATOM 644 C CA . TYR A 1 82 ? 23.714 -11.723 -26.316 1.00 85.38 82 TYR A CA 1
ATOM 645 C C . TYR A 1 82 ? 24.319 -10.447 -26.920 1.00 85.38 82 TYR A C 1
ATOM 647 O O . TYR A 1 82 ? 24.839 -10.467 -28.039 1.00 85.38 82 TYR A O 1
ATOM 655 N N . LEU A 1 83 ? 24.302 -9.340 -26.171 1.00 76.31 83 LEU A N 1
ATOM 656 C CA . LEU A 1 83 ? 24.955 -8.101 -26.589 1.00 76.31 83 LEU A CA 1
ATOM 657 C C . LEU A 1 83 ? 26.467 -8.285 -26.751 1.00 76.31 83 LEU A C 1
ATOM 659 O O . LEU A 1 83 ? 27.037 -7.767 -27.710 1.00 76.31 83 LEU A O 1
ATOM 663 N N . GLU A 1 84 ? 27.104 -9.056 -25.871 1.00 77.56 84 GLU A N 1
ATOM 664 C CA . GLU A 1 84 ? 28.544 -9.306 -25.945 1.00 77.56 84 GLU A CA 1
ATOM 665 C C . GLU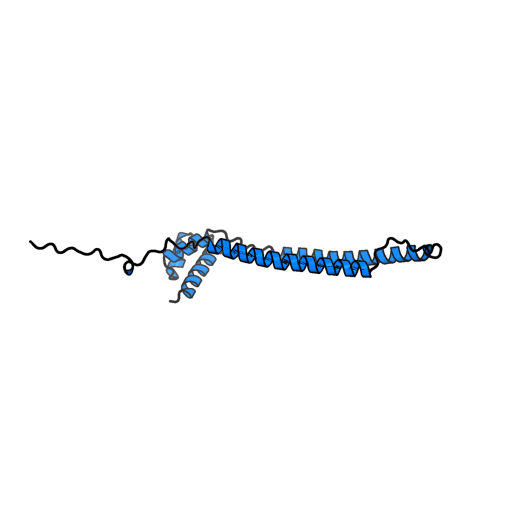 A 1 84 ? 28.929 -10.132 -27.184 1.00 77.56 84 GLU A C 1
ATOM 667 O O . GLU A 1 84 ? 29.900 -9.814 -27.872 1.00 77.56 84 GLU A O 1
ATOM 672 N N . GLN A 1 85 ? 28.130 -11.138 -27.551 1.00 73.50 85 GLN A N 1
ATOM 673 C CA . GLN A 1 85 ? 28.354 -11.909 -28.777 1.00 73.50 85 GLN A CA 1
ATOM 674 C C . GLN A 1 85 ? 28.160 -11.049 -30.036 1.00 73.50 85 GLN A C 1
ATOM 676 O O . GLN A 1 85 ? 28.946 -11.133 -30.984 1.00 73.50 85 GLN A O 1
ATOM 681 N N . LYS A 1 86 ? 27.136 -10.186 -30.037 1.00 73.75 86 LYS A N 1
ATOM 682 C CA . LYS A 1 86 ? 26.889 -9.244 -31.134 1.00 73.75 86 LYS A CA 1
ATOM 683 C C . LYS A 1 86 ? 28.031 -8.231 -31.269 1.00 73.75 86 LYS A C 1
ATOM 685 O O . LYS A 1 86 ? 28.455 -7.960 -32.388 1.00 73.75 86 LYS A O 1
ATOM 690 N N . SER A 1 87 ? 28.569 -7.741 -30.150 1.00 70.00 87 SER A N 1
ATOM 691 C CA . SER A 1 87 ? 29.731 -6.842 -30.118 1.00 70.00 87 SER A CA 1
ATOM 692 C C . SER A 1 87 ? 30.965 -7.477 -30.760 1.00 70.00 87 SER A C 1
ATOM 694 O O . SER A 1 87 ? 31.579 -6.861 -31.623 1.00 70.00 87 SER A O 1
ATOM 696 N N . ARG A 1 88 ? 31.285 -8.736 -30.421 1.00 62.88 88 ARG A N 1
ATOM 697 C CA . ARG A 1 88 ? 32.453 -9.448 -30.979 1.00 62.88 88 ARG A CA 1
ATOM 698 C C . ARG A 1 88 ? 32.363 -9.655 -32.493 1.00 62.88 88 ARG A C 1
ATOM 700 O O . ARG A 1 88 ? 33.378 -9.601 -33.179 1.00 62.88 88 ARG A O 1
ATOM 707 N N . LYS A 1 89 ? 31.155 -9.870 -33.025 1.00 63.34 89 LYS A N 1
ATOM 708 C CA . LYS A 1 89 ? 30.942 -10.044 -34.470 1.00 63.34 89 LYS A CA 1
ATOM 709 C C . LYS A 1 89 ? 31.077 -8.724 -35.241 1.00 63.34 89 LYS A C 1
ATOM 711 O O . LYS A 1 89 ? 31.667 -8.707 -36.317 1.00 63.34 89 LYS A O 1
ATOM 716 N N . ILE A 1 90 ? 30.591 -7.627 -34.655 1.00 61.72 90 ILE A N 1
ATOM 717 C CA . ILE A 1 90 ? 30.744 -6.273 -35.208 1.00 61.72 90 ILE A CA 1
ATOM 718 C C . ILE A 1 90 ? 32.230 -5.878 -35.247 1.00 61.72 90 ILE A C 1
ATOM 720 O O . ILE A 1 90 ? 32.686 -5.317 -36.238 1.00 61.72 90 ILE A O 1
ATOM 724 N N . GLU A 1 91 ? 33.004 -6.233 -34.220 1.00 60.41 91 GLU A N 1
ATOM 725 C CA . GLU A 1 91 ? 34.448 -5.968 -34.158 1.00 60.41 91 GLU A CA 1
ATOM 726 C C . GLU A 1 91 ? 35.229 -6.754 -35.231 1.00 60.41 91 GLU A C 1
ATOM 728 O O . GLU A 1 91 ? 36.072 -6.183 -35.923 1.00 60.41 91 GLU A O 1
ATOM 733 N N . SER A 1 92 ? 34.880 -8.030 -35.467 1.00 57.62 92 SER A N 1
ATOM 734 C CA . SER A 1 92 ? 35.533 -8.853 -36.500 1.00 57.62 92 SER A CA 1
ATOM 735 C C . SER A 1 92 ? 35.255 -8.402 -37.940 1.00 57.62 92 SER A C 1
ATOM 737 O O . SER A 1 92 ? 36.104 -8.588 -38.806 1.00 57.62 92 SER A O 1
ATOM 739 N N . GLU A 1 93 ? 34.096 -7.790 -38.213 1.00 55.38 93 GLU A N 1
ATOM 740 C CA . GLU A 1 93 ? 33.776 -7.254 -39.547 1.00 55.38 93 GLU A CA 1
ATOM 741 C C . GLU A 1 93 ? 34.388 -5.864 -39.793 1.00 55.38 93 GLU A C 1
ATOM 743 O O . GLU A 1 93 ? 34.618 -5.492 -40.947 1.00 55.38 93 GLU A O 1
ATOM 748 N N . GLN A 1 94 ? 34.697 -5.102 -38.736 1.00 49.16 94 GLN A N 1
ATOM 749 C CA . GLN A 1 94 ? 35.318 -3.782 -38.865 1.00 49.16 94 GLN A CA 1
ATOM 750 C C . GLN A 1 94 ? 36.843 -3.831 -39.015 1.00 49.16 94 GLN A C 1
ATOM 752 O O . GLN A 1 94 ? 37.380 -3.057 -39.809 1.00 49.16 94 GLN A O 1
ATOM 757 N N . THR A 1 95 ? 37.549 -4.759 -38.357 1.00 51.62 95 THR A N 1
ATOM 758 C CA . THR A 1 95 ? 39.012 -4.896 -38.522 1.00 51.62 95 THR A CA 1
ATOM 759 C C . THR A 1 95 ? 39.414 -5.279 -39.953 1.00 51.62 95 THR A C 1
ATOM 761 O O . THR A 1 95 ? 40.469 -4.860 -40.417 1.00 51.62 95 THR A O 1
ATOM 764 N N . THR A 1 96 ? 38.566 -5.997 -40.698 1.00 52.19 96 THR A N 1
ATOM 765 C CA . THR A 1 96 ? 38.857 -6.388 -42.091 1.00 52.19 96 THR A CA 1
ATOM 766 C C . THR A 1 96 ? 38.545 -5.292 -43.125 1.00 52.19 96 THR A C 1
ATOM 768 O O . THR A 1 96 ? 39.018 -5.391 -44.251 1.00 52.19 96 THR A O 1
ATOM 771 N N . ARG A 1 97 ? 37.799 -4.226 -42.782 1.00 49.38 97 ARG A N 1
ATOM 772 C CA . ARG A 1 97 ? 37.522 -3.103 -43.711 1.00 49.38 97 ARG A CA 1
ATOM 773 C C . ARG A 1 97 ? 38.186 -1.771 -43.348 1.00 49.38 97 ARG A C 1
ATOM 775 O O . ARG A 1 97 ? 38.274 -0.906 -44.211 1.00 49.38 97 ARG A O 1
ATOM 782 N N . GLN A 1 98 ? 38.653 -1.582 -42.113 1.00 45.97 98 GLN A N 1
ATOM 783 C CA . GLN A 1 98 ? 39.218 -0.297 -41.673 1.00 45.97 98 GLN A CA 1
ATOM 784 C C . GLN A 1 98 ? 40.672 -0.025 -42.094 1.00 45.97 98 GLN A C 1
ATOM 786 O O . GLN A 1 98 ? 41.153 1.078 -41.854 1.00 45.97 98 GLN A O 1
ATOM 791 N N . GLN A 1 99 ? 41.383 -0.954 -42.740 1.00 49.62 99 GLN A N 1
ATOM 792 C CA . GLN A 1 99 ? 42.746 -0.658 -43.207 1.00 49.62 99 GLN A CA 1
ATOM 793 C C . GLN A 1 99 ? 42.815 0.252 -44.448 1.00 49.62 99 GLN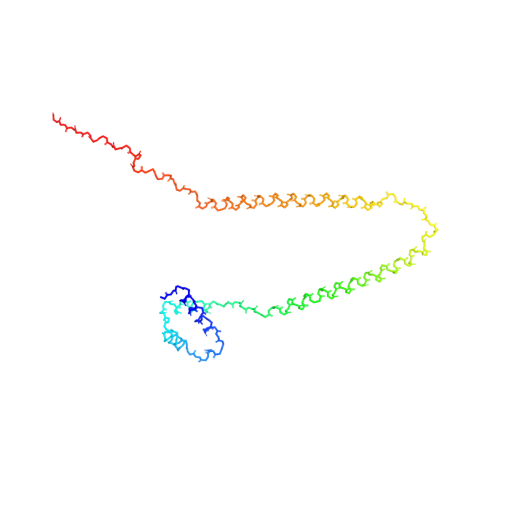 A C 1
ATOM 795 O O . GLN A 1 99 ? 43.896 0.761 -44.719 1.00 49.62 99 GLN A O 1
ATOM 800 N N . ASP A 1 100 ? 41.696 0.544 -45.130 1.00 53.62 100 ASP A N 1
ATOM 801 C CA . ASP A 1 100 ? 41.727 1.283 -46.406 1.00 53.62 100 ASP A CA 1
ATOM 802 C C . ASP A 1 100 ? 41.158 2.718 -46.410 1.00 53.62 100 ASP A C 1
ATOM 804 O O . ASP A 1 100 ? 41.296 3.395 -47.425 1.00 53.62 100 ASP A O 1
ATOM 808 N N . LEU A 1 101 ? 40.556 3.255 -45.338 1.00 55.50 101 LEU A N 1
ATOM 809 C CA . LEU A 1 101 ? 39.995 4.625 -45.371 1.00 55.50 101 LEU A CA 1
ATOM 810 C C . LEU A 1 101 ? 40.105 5.339 -44.012 1.00 55.50 101 LEU A C 1
ATOM 812 O O . LEU A 1 101 ? 39.193 5.293 -43.189 1.00 55.50 101 LEU A O 1
ATOM 816 N N . ILE A 1 102 ? 41.227 6.026 -43.786 1.00 57.66 102 ILE A N 1
ATOM 817 C CA . ILE A 1 102 ? 41.418 6.956 -42.664 1.00 57.66 102 ILE A CA 1
ATOM 818 C C . ILE A 1 102 ? 40.927 8.343 -43.107 1.00 57.66 102 ILE A C 1
ATOM 820 O O . ILE A 1 102 ? 41.662 9.084 -43.749 1.00 57.66 102 ILE A O 1
ATOM 824 N N . GLU A 1 103 ? 39.697 8.698 -42.735 1.00 64.25 103 GLU A N 1
ATOM 825 C CA . GLU A 1 103 ? 39.189 10.077 -42.732 1.00 64.25 103 GLU A CA 1
ATOM 826 C C . GLU A 1 103 ? 38.383 10.271 -41.428 1.00 64.25 103 GLU A C 1
ATOM 828 O O . G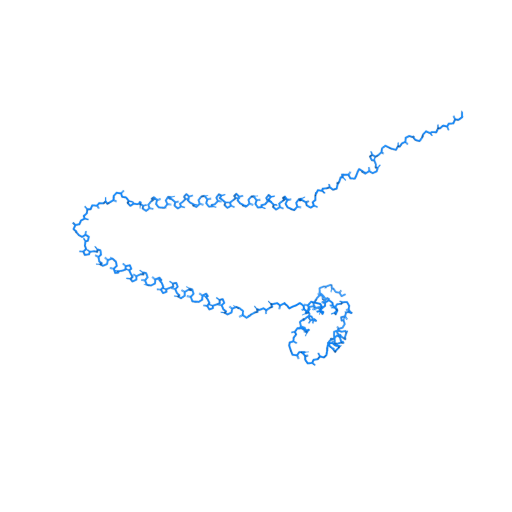LU A 1 103 ? 37.368 9.594 -41.235 1.00 64.25 103 GLU A O 1
ATOM 833 N N . PRO A 1 104 ? 38.821 11.120 -40.479 1.00 57.53 104 PRO A N 1
ATOM 834 C CA . PRO A 1 104 ? 38.070 11.359 -39.251 1.00 57.53 104 PRO A CA 1
ATOM 835 C C . PRO A 1 104 ? 36.841 12.243 -39.529 1.00 57.53 104 PRO A C 1
ATOM 837 O O . PRO A 1 104 ? 36.961 13.451 -39.734 1.00 57.53 104 PRO A O 1
ATOM 840 N N . ASP A 1 105 ? 35.649 11.638 -39.509 1.00 55.50 105 ASP A N 1
ATOM 841 C CA . ASP A 1 105 ? 34.364 12.342 -39.603 1.00 55.50 105 ASP A CA 1
ATOM 842 C C . ASP A 1 105 ? 34.186 13.309 -38.416 1.00 55.50 105 ASP A C 1
ATOM 844 O O . ASP A 1 105 ? 34.126 12.922 -37.247 1.00 55.50 105 ASP A O 1
ATOM 848 N N . ARG A 1 106 ? 34.101 14.600 -38.744 1.00 62.31 106 ARG A N 1
ATOM 849 C CA . ARG A 1 106 ? 34.142 15.776 -37.854 1.00 62.31 106 ARG A CA 1
ATOM 850 C C . ARG A 1 106 ? 32.938 15.904 -36.903 1.00 62.31 106 ARG A C 1
ATOM 852 O O . ARG A 1 106 ? 32.837 16.900 -36.192 1.00 62.31 106 ARG A O 1
ATOM 859 N N . ASN A 1 107 ? 32.016 14.942 -36.912 1.00 64.12 107 ASN A N 1
ATOM 860 C CA . ASN A 1 107 ? 30.684 15.060 -36.315 1.00 64.12 107 ASN A CA 1
ATOM 861 C C . ASN A 1 107 ? 30.414 14.089 -35.154 1.00 64.12 107 ASN A C 1
ATOM 863 O O . ASN A 1 107 ? 29.299 14.072 -34.629 1.00 64.12 107 ASN A O 1
ATOM 867 N N . GLN A 1 108 ? 31.397 13.292 -34.718 1.00 65.81 108 GLN A N 1
ATOM 868 C CA . GLN A 1 108 ? 31.223 12.454 -33.531 1.00 65.81 108 GLN A CA 1
ATOM 869 C C . GLN A 1 108 ? 31.466 13.266 -32.250 1.00 65.81 108 GLN A C 1
ATOM 871 O O . GLN A 1 108 ? 32.573 13.777 -32.060 1.00 65.81 108 GLN A O 1
ATOM 876 N N . PRO A 1 109 ? 30.465 13.394 -31.354 1.00 67.19 109 PRO A N 1
ATOM 877 C CA . PRO A 1 109 ? 30.680 14.034 -30.065 1.00 67.19 109 PRO A CA 1
ATOM 878 C C . PRO A 1 109 ? 31.742 13.244 -29.304 1.00 67.19 109 PRO A C 1
ATOM 880 O O . PRO A 1 109 ? 31.628 12.025 -29.144 1.00 67.19 109 PRO A O 1
ATOM 883 N N . THR A 1 110 ? 32.788 13.932 -28.855 1.00 81.31 110 THR A N 1
ATOM 884 C CA . THR A 1 110 ? 33.875 13.269 -28.140 1.00 81.31 110 THR A CA 1
ATOM 885 C C . THR A 1 110 ? 33.367 12.763 -26.789 1.00 81.31 110 THR A C 1
ATOM 887 O O . THR A 1 110 ? 32.407 13.287 -26.219 1.00 81.31 110 THR A O 1
ATOM 890 N N . LEU A 1 111 ? 34.007 11.730 -26.237 1.00 76.38 111 LEU A N 1
ATOM 891 C CA . LEU A 1 111 ? 33.615 11.152 -24.944 1.00 76.38 111 LEU A CA 1
ATOM 892 C C . LEU A 1 111 ? 33.597 12.212 -23.828 1.00 76.38 111 LEU A C 1
ATOM 894 O O . LEU A 1 111 ? 32.730 12.191 -22.954 1.00 76.38 111 LEU A O 1
ATOM 898 N N . ASN A 1 112 ? 34.501 13.187 -23.916 1.00 82.19 112 ASN A N 1
ATOM 899 C CA . ASN A 1 112 ? 34.576 14.319 -23.000 1.00 82.19 112 ASN A CA 1
ATOM 900 C C . ASN A 1 112 ? 33.335 15.222 -23.096 1.00 82.19 112 ASN A C 1
ATOM 902 O O . ASN A 1 112 ? 32.794 15.610 -22.061 1.00 82.19 112 ASN A O 1
ATOM 906 N N . ASP A 1 113 ? 32.823 15.474 -24.305 1.00 84.94 113 ASP A N 1
ATOM 907 C CA . ASP A 1 113 ? 31.586 16.242 -24.507 1.00 84.94 113 ASP A CA 1
ATOM 908 C C . ASP A 1 113 ? 30.371 15.527 -23.902 1.00 84.94 113 ASP A C 1
ATOM 910 O O . ASP A 1 113 ? 29.489 16.154 -23.310 1.00 84.94 113 ASP A O 1
ATOM 914 N N . ILE A 1 114 ? 30.323 14.197 -24.019 1.00 86.19 114 ILE A N 1
ATOM 915 C CA . ILE A 1 114 ? 29.253 13.372 -23.440 1.00 86.19 114 ILE A CA 1
ATOM 916 C C . ILE A 1 114 ? 29.323 13.407 -21.908 1.00 86.19 114 ILE A C 1
ATOM 918 O O . ILE A 1 114 ? 28.301 13.608 -21.246 1.00 86.19 114 ILE A O 1
ATOM 922 N N . LEU A 1 115 ? 30.523 13.258 -21.339 1.00 87.56 115 LEU A N 1
ATOM 923 C CA . LEU A 1 115 ? 30.754 13.320 -19.894 1.00 87.56 115 LEU A CA 1
ATOM 924 C C . LEU A 1 115 ? 30.342 14.688 -19.328 1.00 87.56 115 LEU A C 1
ATOM 926 O O . LEU A 1 115 ? 29.659 14.769 -18.303 1.00 87.56 115 LEU A O 1
ATOM 930 N N . GLN A 1 116 ? 30.696 15.761 -20.037 1.00 89.12 116 GLN A N 1
ATOM 931 C CA . GLN A 1 116 ? 30.329 17.123 -19.672 1.00 89.12 116 GLN A CA 1
ATOM 932 C C . GLN A 1 116 ? 28.809 17.314 -19.708 1.00 89.12 116 GLN A C 1
ATOM 934 O O . GLN A 1 116 ? 28.232 17.797 -18.732 1.00 89.12 116 GLN A O 1
ATOM 939 N N . LYS A 1 117 ? 28.132 16.856 -20.768 1.00 88.00 117 LYS A N 1
ATOM 940 C CA . LYS A 1 117 ? 26.663 16.916 -20.863 1.00 88.00 117 LYS A CA 1
ATOM 941 C C . LYS A 1 117 ? 25.970 16.146 -19.738 1.00 88.00 117 LYS A C 1
ATOM 943 O O . LYS A 1 117 ? 24.998 16.647 -19.178 1.00 88.00 117 LYS A O 1
ATOM 948 N N . MET A 1 118 ? 26.474 14.970 -19.357 1.00 84.81 118 MET A N 1
ATOM 949 C CA . MET A 1 118 ? 25.924 14.224 -18.218 1.00 84.81 118 MET A CA 1
ATOM 950 C C . MET A 1 118 ? 26.057 14.990 -16.900 1.00 84.81 118 MET A C 1
ATOM 952 O O . MET A 1 118 ? 25.146 14.940 -16.074 1.00 84.81 118 MET A O 1
ATOM 956 N N . SER A 1 119 ? 27.169 15.702 -16.696 1.00 91.50 119 SER A N 1
ATOM 957 C CA . SER A 1 119 ? 27.376 16.502 -15.485 1.00 91.50 119 SER A CA 1
ATOM 958 C C . SER A 1 119 ? 26.374 17.658 -15.377 1.00 91.50 119 SER A C 1
ATOM 960 O O . SER A 1 119 ? 25.818 17.894 -14.305 1.00 91.50 119 SER A O 1
ATOM 962 N N . GLU A 1 120 ? 26.060 18.307 -16.499 1.00 91.38 120 GLU A N 1
ATOM 963 C CA . GLU A 1 120 ? 25.080 19.394 -16.555 1.00 91.38 120 GLU A CA 1
ATOM 964 C C . GLU A 1 120 ? 23.649 18.879 -16.343 1.00 91.38 120 GLU A C 1
ATOM 966 O O . GLU A 1 120 ? 22.888 19.451 -15.562 1.00 91.38 120 GLU A O 1
ATOM 971 N N . LEU A 1 121 ? 23.295 17.734 -16.939 1.00 93.19 121 LEU A N 1
ATOM 972 C CA . LEU A 1 121 ? 21.994 17.098 -16.702 1.00 93.19 121 LEU A CA 1
ATOM 973 C C . LEU A 1 121 ? 21.806 16.688 -15.235 1.00 93.19 121 LEU A C 1
ATOM 975 O O . LEU A 1 121 ? 20.714 16.854 -14.692 1.00 93.19 121 LEU A O 1
ATOM 979 N N . LYS A 1 122 ? 22.860 16.199 -14.569 1.00 91.19 122 LYS A N 1
ATOM 980 C CA . LYS A 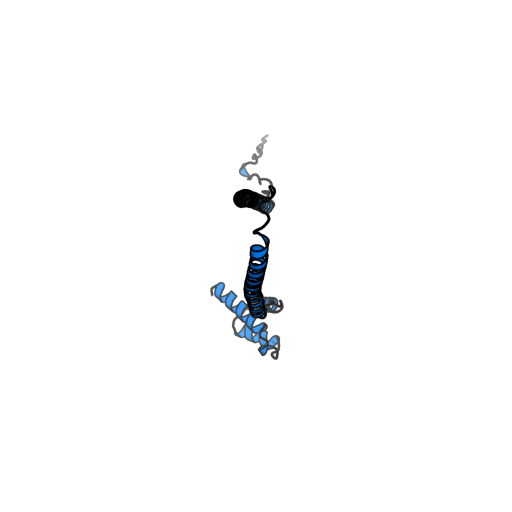1 122 ? 22.802 15.873 -13.136 1.00 91.19 122 LYS A CA 1
ATOM 981 C C . LYS A 1 122 ? 22.500 17.101 -12.281 1.00 91.19 122 LYS A C 1
ATOM 983 O O . LYS A 1 122 ? 21.595 17.031 -11.455 1.00 91.19 122 LYS A O 1
ATOM 988 N N . LYS A 1 123 ? 23.181 18.228 -12.523 1.00 91.88 123 LYS A N 1
ATOM 989 C CA . LYS A 1 123 ? 22.918 19.487 -11.803 1.00 91.88 123 LYS A CA 1
ATOM 990 C C . LYS A 1 123 ? 21.469 19.945 -11.974 1.00 91.88 123 LYS A C 1
ATOM 992 O O . LYS A 1 123 ? 20.834 20.336 -11.001 1.00 91.88 123 LYS A O 1
ATOM 997 N N . LEU A 1 124 ? 20.922 19.857 -13.188 1.00 93.06 124 LEU A N 1
ATOM 998 C CA . LEU A 1 124 ? 19.528 20.227 -13.452 1.00 93.06 124 LEU A CA 1
ATOM 999 C C . LEU A 1 124 ? 18.538 19.332 -12.702 1.00 93.06 124 LEU A C 1
ATOM 1001 O O . LEU A 1 124 ? 17.580 19.832 -12.119 1.00 93.06 124 LEU A O 1
ATOM 1005 N N . ILE A 1 125 ? 18.780 18.021 -12.674 1.00 92.75 125 ILE A N 1
ATOM 1006 C CA . ILE A 1 125 ? 17.929 17.070 -11.946 1.00 92.75 125 ILE A CA 1
ATOM 1007 C C . ILE A 1 125 ? 17.984 17.327 -10.434 1.00 92.75 125 ILE A C 1
ATOM 1009 O O . ILE A 1 125 ? 16.949 17.294 -9.767 1.00 92.75 125 ILE A O 1
ATOM 1013 N N . GLU A 1 126 ? 19.167 17.610 -9.885 1.00 91.31 126 GLU A N 1
ATOM 1014 C CA . GLU A 1 126 ? 19.332 17.932 -8.464 1.00 91.31 126 GLU A CA 1
ATOM 1015 C C . GLU A 1 126 ? 18.633 19.243 -8.086 1.00 91.31 126 GLU A C 1
ATOM 1017 O O . GLU A 1 126 ? 17.938 19.290 -7.069 1.00 91.31 126 GLU A O 1
ATOM 1022 N N . LEU A 1 127 ? 18.732 20.270 -8.936 1.00 90.81 127 LEU A N 1
ATOM 1023 C CA . LEU A 1 127 ? 18.029 21.543 -8.755 1.00 90.81 127 LEU A CA 1
ATOM 1024 C C . LEU A 1 127 ? 16.507 21.386 -8.833 1.00 90.81 127 LEU A C 1
ATOM 1026 O O . LEU A 1 127 ? 15.781 21.946 -8.016 1.00 90.81 127 LEU A O 1
ATOM 1030 N N . GLN A 1 128 ? 16.004 20.598 -9.785 1.00 89.19 128 GLN A N 1
ATOM 1031 C CA . GLN A 1 128 ? 14.571 20.306 -9.868 1.00 89.19 128 GLN A CA 1
ATOM 1032 C C . GLN A 1 128 ? 14.083 19.570 -8.616 1.00 89.19 128 GLN A C 1
ATOM 1034 O O . GLN A 1 128 ? 13.011 19.869 -8.091 1.00 89.19 128 GLN A O 1
ATOM 1039 N N . ARG A 1 129 ? 14.883 18.634 -8.092 1.00 89.88 129 ARG A N 1
ATOM 1040 C CA . ARG A 1 129 ? 14.523 17.866 -6.899 1.00 89.88 129 ARG A CA 1
ATOM 1041 C C . ARG A 1 129 ? 14.519 18.707 -5.626 1.00 89.88 129 ARG A C 1
ATOM 1043 O O . ARG A 1 129 ? 13.645 18.496 -4.785 1.00 89.88 129 ARG A O 1
ATOM 1050 N N . SER A 1 130 ? 15.462 19.637 -5.475 1.00 84.44 130 SER A N 1
ATOM 1051 C CA . SER A 1 130 ? 15.471 20.548 -4.328 1.00 84.44 130 SER A CA 1
ATOM 1052 C C . SER A 1 130 ? 14.278 21.503 -4.375 1.00 84.44 130 SER A C 1
ATOM 1054 O O . SER A 1 130 ? 13.558 21.607 -3.381 1.00 84.44 130 SER A O 1
ATOM 1056 N N . ASN A 1 131 ? 14.003 22.100 -5.540 1.00 84.69 131 ASN A N 1
ATOM 1057 C CA . ASN A 1 131 ? 12.895 23.035 -5.720 1.00 84.69 131 ASN A CA 1
ATOM 1058 C C . ASN A 1 131 ? 11.526 22.363 -5.498 1.00 84.69 131 ASN A C 1
ATOM 1060 O O . ASN A 1 131 ? 10.686 22.874 -4.757 1.00 84.69 131 ASN A O 1
ATOM 1064 N N . PHE A 1 132 ? 11.326 21.159 -6.043 1.00 88.38 132 PHE A N 1
ATOM 1065 C CA . PHE A 1 132 ? 10.107 20.385 -5.798 1.00 88.38 132 PHE A CA 1
ATOM 1066 C C . PHE A 1 132 ? 9.939 20.020 -4.313 1.00 88.38 132 PHE A C 1
ATOM 1068 O O . PHE A 1 132 ? 8.833 20.050 -3.776 1.00 88.38 132 PHE A O 1
ATOM 1075 N N . GLY A 1 133 ? 11.038 19.712 -3.616 1.00 88.31 133 GLY A N 1
ATOM 1076 C CA . GLY A 1 133 ? 11.016 19.449 -2.177 1.00 88.31 133 GLY A CA 1
ATOM 1077 C C . GLY A 1 133 ? 10.527 20.653 -1.369 1.00 88.31 133 GLY A C 1
ATOM 1078 O O . GLY A 1 133 ? 9.686 20.496 -0.481 1.00 88.31 133 GLY A O 1
ATOM 1079 N N . THR A 1 134 ? 11.004 21.853 -1.705 1.00 86.00 134 THR A N 1
ATOM 1080 C CA . THR A 1 134 ? 10.562 23.095 -1.056 1.00 86.00 134 THR A CA 1
ATOM 1081 C C . THR A 1 134 ? 9.109 23.432 -1.376 1.00 86.00 134 THR A C 1
ATOM 1083 O O . THR A 1 134 ? 8.350 23.778 -0.472 1.00 86.00 134 THR A O 1
ATOM 1086 N N . GLU A 1 135 ? 8.677 23.263 -2.627 1.00 87.50 135 GLU A N 1
ATOM 1087 C CA . GLU A 1 135 ? 7.283 23.486 -3.028 1.00 87.50 135 GLU A CA 1
ATOM 1088 C C . GLU A 1 135 ? 6.333 22.520 -2.316 1.00 87.50 135 GLU A C 1
ATOM 1090 O O . GLU A 1 135 ? 5.291 22.930 -1.809 1.00 87.50 135 GLU A O 1
ATOM 1095 N N . MET A 1 136 ? 6.717 21.250 -2.181 1.00 90.50 136 MET A N 1
ATOM 1096 C CA . MET A 1 136 ? 5.926 20.252 -1.466 1.00 90.50 136 MET A CA 1
ATOM 1097 C C . MET A 1 136 ? 5.793 20.574 0.027 1.00 90.50 136 MET A C 1
ATOM 1099 O O . MET A 1 136 ? 4.724 20.379 0.606 1.00 90.50 136 MET A O 1
ATOM 1103 N N . GLN A 1 137 ? 6.850 21.084 0.662 1.00 83.12 137 GLN A N 1
ATOM 1104 C CA . GLN A 1 137 ? 6.795 21.522 2.059 1.00 83.12 137 GLN A CA 1
ATOM 1105 C C . GLN A 1 137 ? 5.912 22.762 2.239 1.00 83.12 137 GLN A C 1
ATOM 1107 O O . GLN A 1 137 ? 5.119 22.813 3.182 1.00 83.12 137 GLN A O 1
ATOM 1112 N N . SER A 1 138 ? 5.988 23.723 1.318 1.00 86.25 138 SER A N 1
ATOM 1113 C CA . SER A 1 138 ? 5.128 24.910 1.312 1.00 86.25 138 SER A CA 1
ATOM 1114 C C . SER A 1 138 ? 3.661 24.544 1.089 1.00 86.25 138 SER A 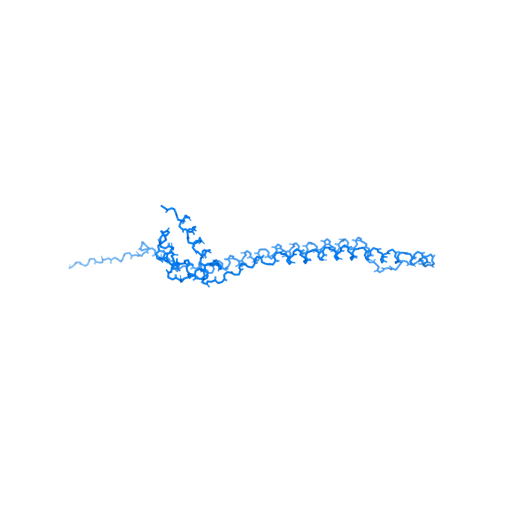C 1
ATOM 1116 O O . SER A 1 138 ? 2.802 25.001 1.838 1.00 86.25 138 SER A O 1
ATOM 1118 N N . LEU A 1 139 ? 3.367 23.647 0.141 1.00 86.38 139 LEU A N 1
ATOM 1119 C CA . LEU A 1 139 ? 2.018 23.129 -0.106 1.00 86.38 139 LEU A CA 1
ATOM 1120 C C . LEU A 1 139 ? 1.486 22.350 1.091 1.00 86.38 139 LEU A C 1
ATOM 1122 O O . LEU A 1 139 ? 0.337 22.538 1.476 1.00 86.38 139 LEU A O 1
ATOM 1126 N N . LYS A 1 140 ? 2.321 21.519 1.720 1.00 85.81 140 LYS A N 1
ATOM 1127 C CA . LYS A 1 140 ? 1.960 20.815 2.952 1.00 85.81 140 LYS A CA 1
ATOM 1128 C C . LYS A 1 140 ? 1.636 21.806 4.068 1.00 85.81 140 LYS A C 1
ATOM 1130 O O . LYS A 1 140 ? 0.651 21.617 4.768 1.00 85.81 140 LYS A O 1
ATOM 1135 N N . THR A 1 141 ? 2.421 22.867 4.215 1.00 81.00 141 THR A N 1
ATOM 1136 C CA . THR A 1 141 ? 2.173 23.916 5.214 1.00 81.00 141 THR A CA 1
ATOM 1137 C C . THR A 1 141 ? 0.888 24.682 4.916 1.00 81.00 141 THR A C 1
ATOM 1139 O O . THR A 1 141 ? 0.111 24.927 5.830 1.00 81.00 141 THR A O 1
ATOM 1142 N N . LEU A 1 142 ? 0.622 25.006 3.650 1.00 82.19 142 LEU A N 1
ATOM 1143 C CA . LEU A 1 142 ? -0.600 25.688 3.229 1.00 82.19 142 LEU A CA 1
ATOM 1144 C C . LEU A 1 142 ? -1.841 24.813 3.467 1.00 82.19 142 LEU A C 1
ATOM 1146 O O . LEU A 1 142 ? -2.816 25.276 4.046 1.00 82.19 142 LEU A O 1
ATOM 1150 N N . LEU A 1 143 ? -1.785 23.536 3.078 1.00 77.56 143 LEU A N 1
ATOM 1151 C CA . LEU A 1 143 ? -2.869 22.566 3.264 1.00 77.56 143 LEU A CA 1
ATOM 1152 C C . LEU A 1 143 ? -3.131 22.264 4.741 1.00 77.56 143 LEU A C 1
ATOM 1154 O O . LEU A 1 143 ? -4.286 22.231 5.148 1.00 77.56 143 LEU A O 1
ATOM 1158 N N . LEU A 1 144 ? -2.085 22.092 5.556 1.00 65.19 144 LEU A N 1
ATOM 1159 C CA . LEU A 1 144 ? -2.243 21.895 7.003 1.00 65.19 144 LEU A CA 1
ATOM 1160 C C . LEU A 1 144 ? -2.589 23.200 7.745 1.00 65.19 144 LEU A C 1
ATOM 1162 O O . LEU A 1 144 ? -3.154 23.151 8.834 1.00 65.19 144 LEU A O 1
ATOM 1166 N N . GLY A 1 145 ? -2.249 24.362 7.183 1.00 63.50 145 GLY A N 1
ATOM 1167 C CA . GLY A 1 145 ? -2.604 25.679 7.714 1.00 63.50 145 GLY A CA 1
ATOM 1168 C C . GLY A 1 145 ? -4.045 26.088 7.400 1.00 63.50 145 GLY A C 1
ATOM 1169 O O . GLY A 1 145 ? -4.638 26.848 8.161 1.00 63.50 145 GLY A O 1
ATOM 1170 N N . HIS A 1 146 ? -4.632 25.546 6.329 1.00 61.00 146 HIS A N 1
ATOM 1171 C CA . HIS A 1 146 ? -5.979 25.897 5.873 1.00 61.00 146 HIS A CA 1
ATOM 1172 C C . HIS A 1 146 ? -7.097 25.443 6.831 1.00 61.00 146 HIS A C 1
ATOM 1174 O O . HIS A 1 146 ? -8.164 26.047 6.849 1.00 61.00 146 HIS A O 1
ATOM 1180 N N . GLU A 1 147 ? -6.855 24.450 7.691 1.00 54.41 147 GLU A N 1
ATOM 1181 C CA . GLU A 1 147 ? -7.828 24.022 8.714 1.00 54.41 147 GLU A CA 1
ATOM 1182 C C . GLU A 1 147 ? -7.710 24.805 10.035 1.00 54.41 147 GLU A C 1
ATOM 1184 O O . GLU A 1 147 ? -8.476 24.577 10.970 1.00 54.41 147 GLU A O 1
ATOM 1189 N N . LYS A 1 148 ? -6.753 25.738 10.131 1.00 52.03 148 LYS A N 1
ATOM 1190 C CA . LYS A 1 148 ? -6.515 26.582 11.310 1.00 52.03 148 LYS A CA 1
ATOM 1191 C C . LYS A 1 148 ? -6.462 28.061 10.955 1.00 52.03 148 LYS A C 1
ATOM 1193 O O . LYS A 1 148 ? -5.626 28.792 11.491 1.00 52.03 148 LYS A O 1
ATOM 1198 N N . PHE A 1 149 ? -7.374 28.539 10.110 1.00 51.91 149 PHE A N 1
ATOM 1199 C CA . PHE A 1 149 ? -7.766 29.932 10.288 1.00 51.91 149 PHE A CA 1
ATOM 1200 C C . PHE A 1 149 ? -8.281 30.043 11.717 1.00 51.91 149 PHE A C 1
ATOM 1202 O O . PHE A 1 149 ? -9.314 29.472 12.064 1.00 51.91 149 PHE A O 1
ATOM 1209 N N . ALA A 1 150 ? -7.467 30.671 12.567 1.00 53.66 150 ALA A N 1
ATOM 1210 C CA . ALA A 1 150 ? -7.844 31.005 13.920 1.00 53.66 150 ALA A CA 1
ATOM 1211 C C . ALA A 1 150 ? -9.242 31.618 13.842 1.00 53.66 150 ALA A C 1
ATOM 1213 O O . ALA A 1 150 ? -9.463 32.539 13.049 1.00 53.66 150 ALA A O 1
ATOM 1214 N N . ALA A 1 151 ? -10.185 31.068 14.612 1.00 56.09 151 ALA A N 1
ATOM 1215 C CA . ALA A 1 151 ? -11.464 31.720 14.839 1.00 56.09 151 ALA A CA 1
ATOM 1216 C C . ALA A 1 151 ? -11.203 33.216 15.112 1.00 56.09 151 ALA A C 1
ATOM 1218 O O . ALA A 1 151 ? -10.142 33.532 15.673 1.00 56.09 151 ALA A O 1
ATOM 1219 N N . PRO A 1 152 ? -12.109 34.131 14.707 1.00 59.31 152 PRO A N 1
ATOM 1220 C CA . PRO A 1 152 ? -11.975 35.548 15.034 1.00 59.31 152 PRO A CA 1
ATOM 1221 C C . PRO A 1 152 ? -11.539 35.655 16.496 1.00 59.31 152 PRO A C 1
ATOM 1223 O O . PRO A 1 152 ? -12.130 34.938 17.307 1.00 59.31 152 PRO A O 1
ATOM 1226 N N . PRO A 1 153 ? -10.486 36.424 16.833 1.00 58.41 153 PRO A N 1
ATOM 1227 C CA . PRO A 1 153 ? -9.970 36.443 18.193 1.00 58.41 153 PRO A CA 1
ATOM 1228 C C . PRO A 1 153 ? -11.141 36.709 19.138 1.00 58.41 153 PRO A C 1
ATOM 1230 O O . PRO A 1 153 ? -11.739 37.784 19.088 1.00 58.41 153 PRO A O 1
ATOM 1233 N N . GLU A 1 154 ? -11.520 35.715 19.945 1.00 58.59 154 GLU A N 1
ATOM 1234 C CA . GLU A 1 154 ? -12.512 35.915 20.992 1.00 58.59 154 GLU A CA 1
ATOM 1235 C C . GLU A 1 154 ? -11.858 36.853 21.996 1.00 58.59 154 GLU A C 1
ATOM 1237 O O . GLU A 1 154 ? -10.994 36.460 22.781 1.00 58.59 154 GLU A O 1
ATOM 1242 N N . ILE A 1 155 ? -12.215 38.131 21.889 1.00 65.38 155 ILE A N 1
ATOM 1243 C CA . ILE A 1 155 ? -11.739 39.184 22.772 1.00 65.38 155 ILE A CA 1
ATOM 1244 C C . ILE A 1 155 ? -12.078 38.728 24.198 1.00 65.38 155 ILE A C 1
ATOM 1246 O O . ILE A 1 155 ? -13.262 38.557 24.514 1.00 65.38 155 ILE A O 1
ATOM 1250 N N . PRO A 1 156 ? -11.083 38.477 25.067 1.00 63.59 156 PRO A N 1
ATOM 1251 C CA . PRO A 1 156 ? -11.361 38.035 26.422 1.00 63.59 156 PRO A CA 1
ATOM 1252 C C . PRO A 1 156 ? -12.208 39.102 27.117 1.00 63.59 156 PRO A C 1
ATOM 1254 O O . PRO A 1 156 ? -11.976 40.296 26.942 1.00 63.59 156 PRO A O 1
ATOM 1257 N N . LYS A 1 157 ? -13.179 38.682 27.936 1.00 58.78 157 LYS A N 1
ATOM 1258 C CA . LYS A 1 157 ? -14.154 39.574 28.605 1.00 58.78 157 LYS A CA 1
ATOM 1259 C C . LYS A 1 157 ? -13.510 40.749 29.364 1.00 58.78 157 LYS A C 1
ATOM 1261 O O . LYS A 1 157 ? -14.144 41.777 29.546 1.00 58.78 157 LYS A O 1
ATOM 1266 N N . TRP A 1 158 ? -12.242 40.607 29.747 1.00 67.12 158 TRP A N 1
ATOM 1267 C CA . TRP A 1 158 ? -11.389 41.625 30.369 1.00 67.12 158 TRP A CA 1
ATOM 1268 C C . TRP A 1 158 ? -11.079 42.846 29.500 1.00 67.12 158 TRP A C 1
ATOM 1270 O O . TRP A 1 158 ? -10.632 43.863 30.015 1.00 67.12 158 TRP A O 1
ATOM 1280 N N . GLN A 1 159 ? -11.275 42.743 28.192 1.00 71.19 159 GLN A N 1
ATOM 1281 C CA . GLN A 1 159 ? -10.998 43.808 27.235 1.00 71.19 159 GLN A CA 1
ATOM 1282 C C . GLN A 1 159 ? -12.280 44.556 26.817 1.00 71.19 159 GLN A C 1
ATOM 1284 O O . GLN A 1 159 ? -12.214 45.508 26.042 1.00 71.19 159 GLN A O 1
ATOM 1289 N N . LEU A 1 160 ? -13.446 44.171 27.351 1.00 69.75 160 LEU A N 1
ATOM 1290 C CA . LEU A 1 160 ? -14.684 44.933 27.204 1.00 69.75 160 LEU A CA 1
ATOM 1291 C C . LEU A 1 160 ? -14.729 46.028 28.286 1.00 69.75 160 LEU A C 1
ATOM 1293 O O . LEU A 1 160 ? -14.584 45.702 29.467 1.00 69.75 160 LEU A O 1
ATOM 1297 N N . PRO A 1 161 ? -14.938 47.310 27.930 1.00 62.78 161 PRO A N 1
ATOM 1298 C CA . PRO A 1 161 ? -15.169 48.357 28.915 1.00 62.78 161 PRO A CA 1
ATOM 1299 C C . PRO A 1 161 ? -16.396 47.982 29.750 1.00 62.78 161 PRO A C 1
ATOM 1301 O O . PRO A 1 161 ? -17.495 47.841 29.211 1.00 62.78 161 PRO A O 1
ATOM 1304 N N . VAL A 1 162 ? -16.218 47.798 31.058 1.00 66.06 162 VAL A N 1
ATOM 1305 C CA . VAL A 1 162 ? -17.348 47.760 31.990 1.00 66.06 162 VAL A CA 1
ATOM 1306 C C . VAL A 1 162 ? -18.066 49.099 31.862 1.00 66.06 162 VAL A C 1
ATOM 1308 O O . VAL A 1 162 ? -17.483 50.147 32.135 1.00 66.06 162 VAL A O 1
ATOM 1311 N N . ALA A 1 163 ? -19.295 49.065 31.348 1.00 62.25 163 ALA A N 1
ATOM 1312 C CA . ALA A 1 163 ? -20.113 50.256 31.190 1.00 62.25 163 ALA A CA 1
ATOM 1313 C C . ALA A 1 163 ? -20.183 50.990 32.542 1.00 62.25 163 ALA A C 1
ATOM 1315 O O . ALA A 1 163 ? -20.472 50.333 33.550 1.00 62.25 163 ALA A O 1
ATOM 1316 N N . PRO A 1 164 ? -19.909 52.308 32.599 1.00 52.44 164 PRO A N 1
ATOM 1317 C CA . PRO A 1 164 ? -20.139 53.076 33.810 1.00 52.44 164 PRO A CA 1
ATOM 1318 C C . PRO A 1 164 ? -21.618 52.938 34.155 1.00 52.44 164 PRO A C 1
ATOM 1320 O O . PRO A 1 164 ? -22.506 53.362 33.421 1.00 52.44 164 PRO A O 1
ATOM 1323 N N . THR A 1 165 ? -21.866 52.228 35.247 1.00 58.91 165 THR A N 1
ATOM 1324 C CA . THR A 1 165 ? -23.173 52.149 35.875 1.00 58.91 165 THR A CA 1
ATOM 1325 C C . THR A 1 165 ? -23.369 53.512 36.516 1.00 58.91 165 THR A C 1
ATOM 1327 O O . THR A 1 165 ? -22.791 53.757 37.569 1.00 58.91 165 THR A O 1
ATOM 1330 N N . ASP A 1 166 ? -24.074 54.417 35.836 1.00 59.97 166 ASP A N 1
ATOM 1331 C CA . ASP A 1 166 ? -24.518 55.685 36.415 1.00 59.97 166 ASP A CA 1
ATOM 1332 C C . ASP A 1 166 ? -25.324 55.386 37.687 1.00 59.97 166 ASP A C 1
ATOM 1334 O O . ASP A 1 166 ? -26.385 54.756 37.602 1.00 59.97 166 ASP A O 1
ATOM 1338 N N . PRO A 1 167 ? -24.893 55.843 38.874 1.00 57.09 167 PRO A N 1
ATOM 1339 C CA . PRO A 1 167 ? -25.818 56.087 39.952 1.00 57.09 167 PRO A CA 1
ATOM 1340 C C . PRO A 1 167 ? -26.371 57.499 39.751 1.00 57.09 167 PRO A C 1
ATOM 1342 O O . PRO A 1 167 ? -25.709 58.495 40.033 1.00 57.09 167 PRO A O 1
ATOM 1345 N N . ASN A 1 168 ? -27.602 57.559 39.258 1.00 57.19 168 ASN A N 1
ATOM 1346 C CA . ASN A 1 168 ? -28.513 58.662 39.523 1.00 57.19 168 ASN A CA 1
ATOM 1347 C C . ASN A 1 168 ? -28.931 58.602 41.004 1.00 57.19 168 ASN A C 1
ATOM 1349 O O . ASN A 1 168 ? -29.521 57.594 41.408 1.00 57.19 168 ASN A O 1
ATOM 1353 N N . PRO A 1 169 ? -28.661 59.647 41.800 1.00 58.66 169 PRO A N 1
ATOM 1354 C CA . PRO A 1 169 ? -29.559 59.999 42.887 1.00 58.66 169 PRO A CA 1
ATOM 1355 C C . PRO A 1 169 ? -30.122 61.417 42.702 1.00 58.66 169 PRO A C 1
ATOM 1357 O O . PRO A 1 169 ? -29.375 62.359 42.451 1.00 58.66 169 PRO A O 1
ATOM 1360 N N . GLU A 1 170 ? -31.452 61.464 42.810 1.00 42.75 170 GLU A N 1
ATOM 1361 C CA . GLU A 1 170 ? -32.358 62.540 43.263 1.00 42.75 170 GLU A CA 1
ATOM 1362 C C . GLU A 1 170 ? -31.869 63.998 43.323 1.00 42.75 170 GLU A C 1
ATOM 1364 O O . GLU A 1 170 ? -30.912 64.311 44.066 1.00 42.75 170 GLU A O 1
#